Protein AF-A0A920DNP1-F1 (afdb_monomer_lite)

Structure (mmCIF, N/CA/C/O backbone):
data_AF-A0A920DNP1-F1
#
_entry.id   AF-A0A920DNP1-F1
#
loop_
_atom_site.group_PDB
_atom_site.id
_atom_site.type_symbol
_atom_site.label_atom_id
_atom_site.label_alt_id
_atom_site.label_comp_id
_atom_site.label_asym_id
_atom_site.label_entity_id
_atom_site.label_seq_id
_atom_site.pdbx_PDB_ins_code
_atom_site.Cartn_x
_atom_site.Cartn_y
_atom_site.Cartn_z
_atom_site.occupancy
_atom_site.B_iso_or_equiv
_atom_site.auth_seq_id
_atom_site.auth_comp_id
_atom_site.auth_asym_id
_atom_site.auth_atom_id
_atom_site.pdbx_PDB_model_num
ATOM 1 N N . MET A 1 1 ? -14.372 20.370 19.375 1.00 43.75 1 MET A N 1
ATOM 2 C CA . MET A 1 1 ? -13.941 18.984 19.140 1.00 43.75 1 MET A CA 1
ATOM 3 C C . MET A 1 1 ? -15.135 18.283 18.531 1.00 43.75 1 MET A C 1
ATOM 5 O O . MET A 1 1 ? -16.112 18.056 19.230 1.00 43.75 1 MET A O 1
ATOM 9 N N . ILE A 1 2 ? -15.150 18.178 17.205 1.00 47.72 2 ILE A N 1
ATOM 10 C CA . ILE A 1 2 ? -16.248 17.567 16.456 1.00 47.72 2 ILE A CA 1
ATOM 11 C C . ILE A 1 2 ? -15.846 16.115 16.215 1.00 47.72 2 ILE A C 1
ATOM 13 O O . ILE A 1 2 ? -15.048 15.843 15.334 1.00 47.72 2 ILE A O 1
ATOM 17 N N . MET A 1 3 ? -16.321 15.225 17.086 1.00 56.03 3 MET A N 1
ATOM 18 C CA . MET A 1 3 ? -16.212 13.779 16.899 1.00 56.03 3 MET A CA 1
ATOM 19 C C . MET A 1 3 ? -17.040 13.444 15.655 1.00 56.03 3 MET A C 1
ATOM 21 O O . MET A 1 3 ? -18.254 13.665 15.654 1.00 56.03 3 MET A O 1
ATOM 25 N N . THR A 1 4 ? -16.404 13.040 14.563 1.00 56.00 4 THR A N 1
ATOM 26 C CA . THR A 1 4 ? -17.106 12.535 13.383 1.00 56.00 4 THR A CA 1
ATOM 27 C C . THR A 1 4 ? -17.732 11.202 13.760 1.00 56.00 4 THR A C 1
ATOM 29 O O . THR A 1 4 ? -17.035 10.232 14.009 1.00 56.00 4 THR A O 1
ATOM 32 N N . VAL A 1 5 ? -19.055 11.190 13.892 1.00 57.81 5 VAL A N 1
ATOM 33 C CA . VAL A 1 5 ? -19.833 10.013 14.280 1.00 57.81 5 VAL A CA 1
ATOM 34 C C . VAL A 1 5 ? -19.925 9.098 13.060 1.00 57.81 5 VAL A C 1
ATOM 36 O O . VAL A 1 5 ? -20.767 9.329 12.189 1.00 57.81 5 VAL A O 1
ATOM 39 N N . VAL A 1 6 ? -19.061 8.084 12.978 1.00 67.25 6 VAL A N 1
ATOM 40 C CA . VAL A 1 6 ? -19.400 6.875 12.220 1.00 67.25 6 VAL A CA 1
ATOM 41 C C . VAL A 1 6 ? -20.698 6.348 12.838 1.00 67.25 6 VAL A C 1
ATOM 43 O O . VAL A 1 6 ? -20.890 6.397 14.054 1.00 67.25 6 VAL A O 1
ATOM 46 N N . LEU A 1 7 ? -21.675 5.984 12.007 1.00 71.38 7 LEU A N 1
ATOM 47 C CA . LEU A 1 7 ? -22.910 5.394 12.522 1.00 71.38 7 LEU A CA 1
ATOM 48 C C . LEU A 1 7 ? -22.538 4.138 13.317 1.00 71.38 7 LEU A C 1
ATOM 50 O O . LEU A 1 7 ? -21.845 3.295 12.773 1.00 71.38 7 LEU A O 1
ATOM 54 N N . ASP A 1 8 ? -23.057 3.994 14.538 1.00 65.00 8 ASP A N 1
ATOM 55 C CA . ASP A 1 8 ? -22.813 2.867 15.468 1.00 65.00 8 ASP A CA 1
ATOM 56 C C . ASP A 1 8 ? -22.979 1.472 14.822 1.00 65.00 8 ASP A C 1
ATOM 58 O O . ASP A 1 8 ? -22.425 0.480 15.265 1.00 65.00 8 ASP A O 1
ATOM 62 N N . THR A 1 9 ? -23.730 1.370 13.723 1.00 71.50 9 THR A N 1
ATOM 63 C CA . THR A 1 9 ? -23.881 0.115 12.968 1.00 71.50 9 THR A CA 1
ATOM 64 C C . THR A 1 9 ? -22.687 -0.251 12.082 1.00 71.50 9 THR A C 1
ATOM 66 O O . THR A 1 9 ? -22.649 -1.370 11.581 1.00 71.50 9 THR A O 1
ATOM 69 N N . ASN A 1 10 ? -21.780 0.692 11.837 1.00 78.69 10 ASN A N 1
ATOM 70 C CA . ASN A 1 10 ? -20.598 0.570 10.983 1.00 78.69 10 ASN A CA 1
ATOM 71 C C . ASN A 1 10 ? -19.303 0.855 11.759 1.00 78.69 10 ASN A C 1
ATOM 73 O O . ASN A 1 10 ? -18.242 0.894 11.153 1.00 78.69 10 ASN A O 1
ATOM 77 N N . ASP A 1 11 ? -19.413 1.123 13.057 1.00 83.94 11 ASP A N 1
ATOM 78 C CA . ASP A 1 11 ? -18.288 1.308 13.959 1.00 83.94 11 ASP A CA 1
ATOM 79 C C . ASP A 1 11 ? -17.911 -0.072 14.509 1.00 83.94 11 ASP A C 1
ATOM 81 O O . ASP A 1 11 ? -18.714 -0.702 15.207 1.00 83.94 11 ASP A O 1
ATOM 85 N N . LEU A 1 12 ? -16.735 -0.579 14.134 1.00 88.31 12 LEU A N 1
ATOM 86 C CA . LEU A 1 12 ? -16.249 -1.875 14.616 1.00 88.31 12 LEU A CA 1
ATOM 87 C C . LEU A 1 12 ? -15.796 -1.807 16.085 1.00 88.31 12 LEU A C 1
ATOM 89 O O . LEU A 1 12 ? -15.792 -2.831 16.773 1.00 88.31 12 LEU A O 1
ATOM 93 N N . PHE A 1 13 ? -15.560 -0.598 16.612 1.00 88.38 13 PHE A N 1
ATOM 94 C CA . PHE A 1 13 ? -15.131 -0.337 17.985 1.00 88.38 13 PHE A CA 1
ATOM 95 C C . PHE A 1 13 ? -16.043 0.680 18.693 1.00 88.38 13 PHE A C 1
ATOM 97 O O . PHE A 1 13 ? -15.577 1.686 19.222 1.00 88.38 13 PHE A O 1
ATOM 104 N N . PRO A 1 14 ? -17.342 0.382 18.885 1.00 88.50 14 PRO A N 1
ATOM 105 C CA . PRO A 1 14 ? -18.323 1.339 19.418 1.00 88.50 14 PRO A CA 1
ATOM 106 C C . PRO A 1 14 ? -18.066 1.790 20.870 1.00 88.50 14 PRO A C 1
ATOM 108 O O . PRO A 1 14 ? -18.758 2.662 21.407 1.00 88.50 14 PRO A O 1
ATOM 111 N N 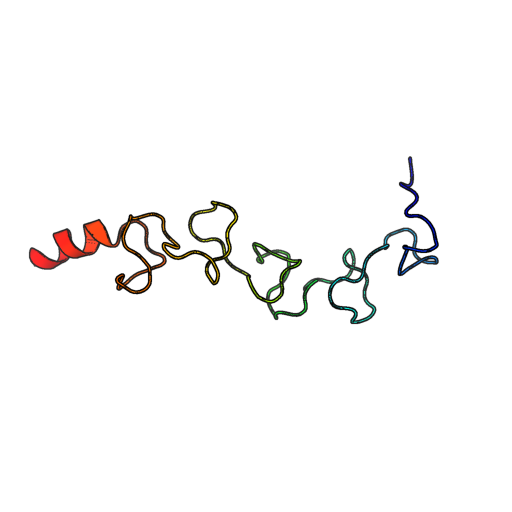. PHE A 1 15 ? -17.095 1.173 21.552 1.00 87.94 15 PHE A N 1
ATOM 112 C CA . PHE A 1 15 ? -16.661 1.538 22.901 1.00 87.94 15 PHE A CA 1
ATOM 113 C C . PHE A 1 15 ? -15.288 2.213 22.952 1.00 87.94 15 PHE A C 1
ATOM 115 O O . PHE A 1 15 ? -14.898 2.653 24.039 1.00 87.94 15 PHE A O 1
ATOM 122 N N . ASP A 1 16 ? -14.588 2.322 21.825 1.00 87.44 16 ASP A N 1
ATOM 123 C CA . ASP A 1 16 ? -13.345 3.066 21.703 1.00 87.44 16 ASP A CA 1
ATOM 124 C C . ASP A 1 16 ? -13.538 4.247 20.753 1.00 87.44 16 ASP A C 1
ATOM 126 O O . ASP A 1 16 ? -13.719 4.100 19.557 1.00 87.44 16 ASP A O 1
ATOM 130 N N . ALA A 1 17 ? -13.504 5.459 21.299 1.00 89.19 17 ALA A N 1
ATOM 131 C CA . ALA A 1 17 ? -13.732 6.656 20.501 1.00 89.19 17 ALA A CA 1
ATOM 132 C C . ALA A 1 17 ? -12.543 7.032 19.598 1.00 89.19 17 ALA A C 1
ATOM 134 O O . ALA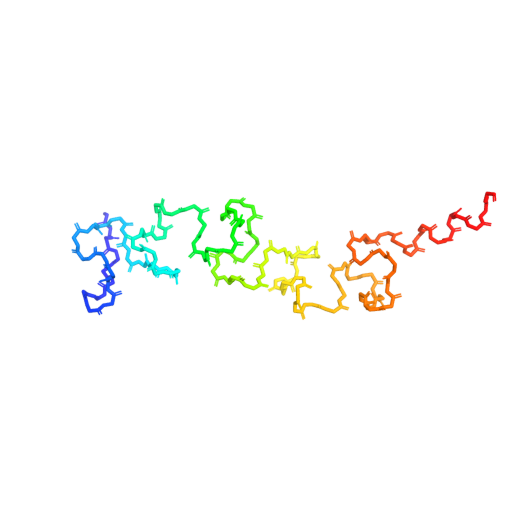 A 1 17 ? -12.663 8.013 18.858 1.00 89.19 17 ALA A O 1
ATOM 135 N N . THR A 1 18 ? -11.394 6.356 19.720 1.00 91.12 18 THR A N 1
ATOM 136 C CA . THR A 1 18 ? -10.247 6.572 18.828 1.00 91.12 18 THR A CA 1
ATOM 137 C C . THR A 1 18 ? -10.213 5.617 17.652 1.00 91.12 18 THR A C 1
ATOM 139 O O . THR A 1 18 ? -9.426 5.874 16.758 1.00 91.12 18 THR A O 1
ATOM 142 N N . GLU A 1 19 ? -11.073 4.599 17.623 1.00 92.94 19 GLU A N 1
ATOM 143 C CA . GLU A 1 19 ? -11.112 3.591 16.566 1.00 92.94 19 GLU A CA 1
ATOM 144 C C . GLU A 1 19 ? -12.477 3.552 15.883 1.00 92.94 19 GLU A C 1
ATOM 146 O O . GLU A 1 19 ? -13.486 3.979 16.442 1.00 92.94 19 GLU A O 1
ATOM 151 N N . SER A 1 20 ? -12.507 3.046 14.652 1.00 91.94 20 SER A N 1
ATOM 152 C CA . SER A 1 20 ? -13.769 2.785 13.946 1.00 91.94 20 SER A CA 1
ATOM 153 C C . SER A 1 20 ? -13.700 1.672 12.901 1.00 91.94 20 SER A C 1
ATOM 155 O O . SER A 1 20 ? -14.750 1.161 12.506 1.00 91.94 20 SER A O 1
ATOM 157 N N . SER A 1 21 ? -12.493 1.322 12.460 1.00 93.75 21 SER A N 1
ATOM 158 C CA . SER A 1 21 ? -12.187 0.401 11.362 1.00 93.75 21 SER A CA 1
ATOM 159 C C . SER A 1 21 ? -11.146 -0.626 11.823 1.00 93.75 21 SER A C 1
ATOM 161 O O . SER A 1 21 ? -10.432 -0.335 12.779 1.00 93.75 21 SER A O 1
ATOM 163 N N . ASP A 1 22 ? -11.162 -1.798 11.190 1.00 95.50 22 ASP A N 1
ATOM 164 C CA . ASP A 1 22 ? -10.325 -2.993 11.417 1.00 95.50 22 ASP A CA 1
ATOM 165 C C . ASP A 1 22 ? -10.207 -3.651 10.032 1.00 95.50 22 ASP A C 1
ATOM 167 O O . ASP A 1 22 ? -11.146 -4.338 9.595 1.00 95.50 22 ASP A O 1
ATOM 171 N N . PHE A 1 23 ? -9.209 -3.240 9.249 1.00 96.44 23 PHE A N 1
ATOM 172 C CA . PHE A 1 23 ? -9.138 -3.551 7.822 1.00 96.44 23 PHE A CA 1
ATOM 173 C C . PHE A 1 23 ? -8.824 -5.033 7.566 1.00 96.44 23 PHE A C 1
ATOM 175 O O . PHE A 1 23 ? -9.504 -5.660 6.739 1.00 96.44 23 PHE A O 1
ATOM 182 N N . ASP A 1 24 ? -7.890 -5.616 8.312 1.00 96.75 24 ASP A N 1
ATOM 183 C CA . ASP A 1 24 ? -7.521 -7.032 8.236 1.00 96.75 24 ASP A CA 1
ATOM 184 C C . ASP A 1 24 ? -8.439 -7.966 9.060 1.00 96.75 24 ASP A C 1
ATOM 186 O O . ASP A 1 24 ? -8.583 -9.161 8.754 1.00 96.75 24 ASP A O 1
ATOM 190 N N . GLY A 1 25 ? -9.166 -7.428 10.042 1.00 96.56 25 GLY A N 1
ATOM 191 C CA . GLY A 1 25 ? -10.085 -8.176 10.890 1.00 96.56 25 GLY A CA 1
ATOM 192 C C . GLY A 1 25 ? -9.406 -8.936 12.031 1.00 96.56 25 GLY A C 1
ATOM 193 O O . GLY A 1 25 ? -9.984 -9.933 12.504 1.00 96.56 25 GLY A O 1
ATOM 194 N N . ASP A 1 26 ? -8.205 -8.539 12.456 1.00 96.12 26 ASP A N 1
ATOM 195 C CA . ASP A 1 26 ? -7.461 -9.189 13.541 1.00 96.12 26 ASP A CA 1
ATOM 196 C C . ASP A 1 26 ? -7.993 -8.809 14.947 1.00 96.12 26 ASP A C 1
ATOM 198 O O . ASP A 1 26 ? -7.802 -9.543 15.936 1.00 96.12 26 ASP A O 1
ATOM 202 N N . GLY A 1 27 ? -8.785 -7.732 15.016 1.00 95.12 27 GLY A N 1
ATOM 203 C CA . GLY A 1 27 ? -9.424 -7.204 16.219 1.00 95.12 27 GLY A CA 1
ATOM 204 C C . GLY A 1 27 ? -8.668 -6.066 16.914 1.00 95.12 27 GLY A C 1
ATOM 205 O O . GLY A 1 27 ? -9.090 -5.652 18.007 1.00 95.12 27 GLY A O 1
ATOM 206 N N . ILE A 1 28 ? -7.579 -5.578 16.330 1.00 95.81 28 ILE A N 1
ATOM 207 C CA . ILE A 1 28 ? -6.929 -4.297 16.597 1.00 95.81 28 ILE A CA 1
ATOM 208 C C . ILE A 1 28 ? -7.539 -3.273 15.620 1.00 95.81 28 ILE A C 1
ATOM 210 O O . ILE A 1 28 ? -7.983 -3.612 14.537 1.00 95.81 28 ILE A O 1
ATOM 214 N N . GLY A 1 29 ? -7.737 -2.030 16.062 1.00 96.75 29 GLY A N 1
ATOM 215 C CA . GLY A 1 29 ? -8.296 -1.000 15.177 1.00 96.75 29 GLY A CA 1
ATOM 216 C C . GLY A 1 29 ? -7.193 -0.301 14.395 1.00 96.75 29 GLY A C 1
ATOM 217 O O . GLY A 1 29 ? -6.128 -0.087 14.973 1.00 96.75 29 GLY A O 1
ATOM 218 N N . ASP A 1 30 ? -7.476 0.130 13.163 1.00 97.31 30 ASP A N 1
ATOM 219 C CA . ASP A 1 30 ? -6.480 0.687 12.230 1.00 97.31 30 ASP A CA 1
ATOM 220 C C . ASP A 1 30 ? -5.633 1.849 12.818 1.00 97.31 30 ASP A C 1
ATOM 222 O O . ASP A 1 30 ? -4.507 2.101 12.412 1.00 97.31 30 ASP A O 1
ATOM 226 N N . ASN A 1 31 ? -6.120 2.629 13.806 1.00 95.81 31 ASN A N 1
ATOM 227 C CA . ASN A 1 31 ? -5.270 3.692 14.391 1.00 95.81 31 ASN A CA 1
ATOM 228 C C . ASN A 1 31 ? -4.250 3.163 15.416 1.00 95.81 31 ASN A C 1
ATOM 230 O O . ASN A 1 31 ? -3.349 3.910 15.827 1.00 95.81 31 ASN A O 1
ATOM 234 N N . ALA A 1 32 ? -4.431 1.934 15.895 1.00 96.94 32 ALA A N 1
ATOM 235 C CA . ALA A 1 32 ? -3.574 1.252 16.854 1.00 96.94 32 ALA A CA 1
ATOM 236 C C . ALA A 1 32 ? -2.791 0.089 16.237 1.00 96.94 32 ALA A C 1
ATOM 238 O O . ALA A 1 32 ? -1.775 -0.299 16.832 1.00 96.94 32 ALA A O 1
ATOM 239 N N . ASP A 1 33 ? -3.253 -0.448 15.110 1.00 98.19 33 ASP A N 1
ATOM 240 C CA . ASP A 1 33 ? -2.488 -1.382 14.302 1.00 98.19 33 ASP A CA 1
ATOM 241 C C . ASP A 1 33 ? -1.295 -0.677 13.641 1.00 98.19 33 ASP A C 1
ATOM 243 O O . ASP A 1 33 ? -1.170 0.550 13.651 1.00 98.19 33 ASP A O 1
ATOM 247 N N . THR A 1 34 ? -0.318 -1.465 13.222 1.00 98.44 34 THR A N 1
ATOM 248 C CA . THR A 1 34 ? 0.883 -0.992 12.533 1.00 98.44 34 THR A CA 1
ATOM 249 C C . THR A 1 34 ? 1.094 -1.663 11.180 1.00 98.44 34 THR A C 1
ATOM 251 O O . THR A 1 34 ? 2.141 -1.412 10.577 1.00 98.44 34 THR A O 1
ATOM 254 N N . ASP A 1 35 ? 0.190 -2.564 10.804 1.00 98.56 35 ASP A N 1
ATOM 255 C CA . ASP A 1 35 ? 0.163 -3.389 9.595 1.00 98.56 35 ASP A CA 1
ATOM 256 C C . ASP A 1 35 ? -1.320 -3.646 9.267 1.00 98.56 35 ASP A C 1
ATOM 258 O O . ASP A 1 35 ? -1.850 -4.724 9.512 1.00 98.56 35 ASP A O 1
ATOM 262 N N . ASP A 1 36 ? -2.011 -2.589 8.837 1.00 98.62 36 ASP A N 1
ATOM 263 C CA . ASP A 1 36 ? -3.475 -2.505 8.726 1.00 98.62 36 ASP A CA 1
ATOM 264 C C . ASP A 1 36 ? -4.079 -3.575 7.789 1.00 98.62 36 ASP A C 1
ATOM 266 O O . ASP A 1 36 ? -5.272 -3.872 7.881 1.00 98.62 36 ASP A O 1
ATOM 270 N N . ASP A 1 37 ? -3.293 -4.166 6.885 1.00 98.56 37 ASP A N 1
ATOM 271 C CA . ASP A 1 37 ? -3.724 -5.199 5.940 1.00 98.56 37 ASP A CA 1
ATOM 272 C C . ASP A 1 37 ? -3.043 -6.570 6.095 1.00 98.56 37 ASP A C 1
ATOM 274 O O . ASP A 1 37 ? -3.367 -7.503 5.344 1.00 98.56 37 ASP A O 1
ATOM 278 N N . ASP A 1 38 ? -2.216 -6.730 7.131 1.00 98.25 38 ASP A N 1
ATOM 279 C CA . ASP A 1 38 ? -1.592 -7.985 7.569 1.00 98.25 38 ASP A CA 1
ATOM 280 C C . ASP A 1 38 ? -0.749 -8.655 6.455 1.00 98.25 38 ASP A C 1
ATOM 282 O O . ASP A 1 38 ? -0.639 -9.892 6.356 1.00 98.25 38 ASP A O 1
ATOM 286 N N . ASP A 1 39 ? -0.154 -7.841 5.575 1.00 98.25 39 ASP A N 1
ATOM 287 C CA . ASP A 1 39 ? 0.716 -8.274 4.474 1.00 98.25 39 ASP A CA 1
ATOM 288 C C . ASP A 1 39 ? 2.177 -8.493 4.934 1.00 98.25 39 ASP A C 1
ATOM 290 O O . ASP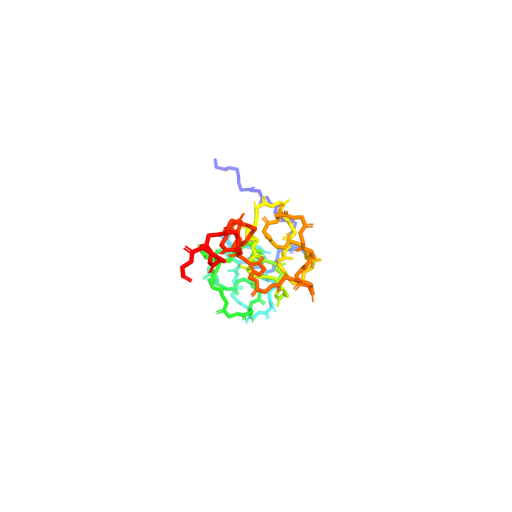 A 1 39 ? 2.963 -9.218 4.296 1.00 98.25 39 ASP A O 1
ATOM 294 N N . GLY A 1 40 ? 2.514 -7.968 6.119 1.00 98.06 40 GLY A N 1
ATOM 295 C CA . GLY A 1 40 ? 3.813 -8.071 6.771 1.00 98.06 40 GLY A CA 1
ATOM 296 C C . GLY A 1 40 ? 4.714 -6.844 6.605 1.00 98.06 40 GLY A C 1
ATOM 297 O O . GLY A 1 40 ? 5.871 -6.886 7.069 1.00 98.06 40 GLY A O 1
ATOM 298 N N . ILE A 1 41 ? 4.245 -5.787 5.944 1.00 98.50 41 ILE A N 1
ATOM 299 C CA . ILE A 1 41 ? 4.908 -4.499 5.763 1.00 98.50 41 ILE A CA 1
ATOM 300 C C . ILE A 1 41 ? 4.194 -3.449 6.623 1.00 98.50 41 ILE A C 1
ATOM 302 O O . ILE A 1 41 ? 2.995 -3.266 6.590 1.00 98.50 41 ILE A O 1
ATOM 306 N N . LEU A 1 42 ? 4.961 -2.723 7.442 1.00 98.62 42 LEU A N 1
ATOM 307 C CA . LEU A 1 42 ? 4.357 -1.744 8.352 1.00 98.62 42 LEU A CA 1
ATOM 308 C C . LEU A 1 42 ? 3.781 -0.548 7.580 1.00 98.62 42 LEU A C 1
ATOM 310 O O . LEU A 1 42 ? 4.522 0.020 6.773 1.00 98.62 42 LEU A O 1
ATOM 314 N N . ASP A 1 43 ? 2.622 -0.008 7.979 1.00 98.50 43 ASP A N 1
ATOM 315 C CA . ASP A 1 43 ? 1.947 1.128 7.304 1.00 98.50 43 ASP A CA 1
ATOM 316 C C . ASP A 1 43 ? 2.865 2.339 7.090 1.00 98.50 43 ASP A C 1
ATOM 318 O O . ASP A 1 43 ? 2.713 3.153 6.184 1.00 98.50 43 ASP A O 1
ATOM 322 N N . THR A 1 44 ? 3.851 2.507 7.976 1.00 98.31 44 THR A N 1
ATOM 323 C CA . THR A 1 44 ? 4.822 3.610 7.900 1.00 98.31 44 THR A CA 1
ATOM 324 C C . THR A 1 44 ? 5.766 3.545 6.699 1.00 98.31 44 THR A C 1
ATOM 326 O O . THR A 1 44 ? 6.438 4.540 6.405 1.00 98.31 44 THR A O 1
ATOM 329 N N . VAL A 1 45 ? 5.886 2.379 6.071 1.00 98.31 45 VAL A N 1
ATOM 330 C CA . VAL A 1 45 ? 6.724 2.116 4.897 1.00 98.31 45 VAL A CA 1
ATOM 331 C C . VAL A 1 45 ? 5.947 1.456 3.761 1.00 98.31 45 VAL A C 1
ATOM 333 O O . VAL A 1 45 ? 6.537 1.278 2.700 1.00 98.31 45 VAL A O 1
ATOM 336 N N . ASP A 1 46 ? 4.673 1.144 3.978 1.00 98.44 46 ASP A N 1
ATOM 337 C CA . ASP A 1 46 ? 3.764 0.634 2.968 1.00 98.44 46 ASP A CA 1
ATOM 338 C C . ASP A 1 46 ? 3.187 1.777 2.114 1.00 98.44 46 ASP A C 1
ATOM 340 O O . ASP A 1 46 ? 2.721 2.796 2.639 1.00 98.44 46 ASP A O 1
ATOM 344 N N . ALA A 1 47 ? 3.254 1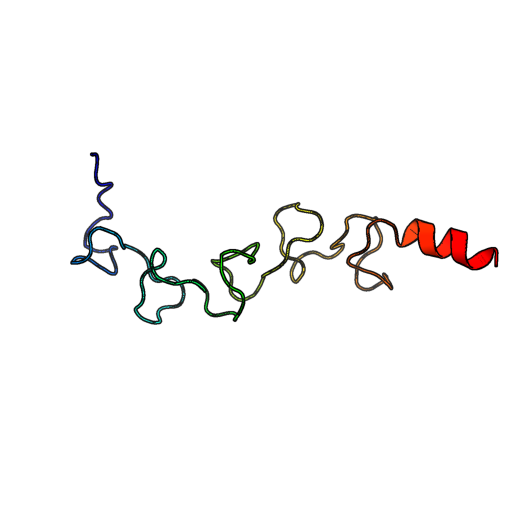.644 0.789 1.00 98.50 47 ALA A N 1
ATOM 345 C CA . ALA A 1 47 ? 2.622 2.590 -0.131 1.00 98.50 47 ALA A CA 1
ATOM 346 C C . ALA A 1 47 ? 1.087 2.426 -0.194 1.00 98.50 47 ALA A C 1
ATOM 348 O O . ALA A 1 47 ? 0.373 3.403 -0.451 1.00 98.50 47 ALA A O 1
ATOM 349 N N . PHE A 1 48 ? 0.584 1.226 0.096 1.00 98.50 48 PHE A N 1
ATOM 350 C CA . PHE A 1 48 ? -0.811 0.802 0.063 1.00 98.50 48 PHE A CA 1
ATOM 351 C C . PHE A 1 48 ? -1.206 0.061 1.356 1.00 98.50 48 PHE A C 1
ATOM 353 O O . PHE A 1 48 ? -1.622 -1.083 1.284 1.00 98.50 48 PHE A O 1
ATOM 360 N N . PRO A 1 49 ? -1.245 0.737 2.522 1.00 98.31 49 PRO A N 1
ATOM 361 C CA . PRO A 1 49 ? -1.519 0.122 3.837 1.00 98.31 49 PRO A CA 1
ATOM 362 C C . PRO A 1 49 ? -2.933 -0.476 4.013 1.00 98.31 49 PRO A C 1
ATOM 364 O O . PRO A 1 49 ? -3.360 -0.786 5.111 1.00 98.31 49 PRO A O 1
ATOM 367 N N . PHE A 1 50 ? -3.733 -0.535 2.953 1.00 97.88 50 PHE A N 1
ATOM 368 C CA . PHE A 1 50 ? -5.081 -1.099 2.957 1.00 97.88 50 PHE A CA 1
ATOM 369 C C . PHE A 1 50 ? -5.280 -1.968 1.707 1.00 97.88 50 PHE A C 1
ATOM 371 O O . PHE A 1 50 ? -6.367 -1.991 1.114 1.00 97.88 50 PHE A O 1
ATOM 378 N N . ASP A 1 51 ? -4.221 -2.608 1.229 1.00 98.38 51 ASP A N 1
ATOM 379 C CA . ASP A 1 51 ? -4.231 -3.558 0.129 1.00 98.38 51 ASP A CA 1
ATOM 380 C C . ASP A 1 51 ? -3.127 -4.593 0.335 1.00 98.38 51 ASP A C 1
ATOM 382 O O . ASP A 1 51 ? -2.033 -4.464 -0.195 1.00 98.38 51 ASP A O 1
ATOM 386 N N . ALA A 1 52 ? -3.481 -5.708 0.979 1.00 98.12 52 ALA A N 1
ATOM 387 C CA . ALA A 1 52 ? -2.556 -6.802 1.282 1.00 98.12 52 ALA A CA 1
ATOM 388 C C . ALA A 1 52 ? -1.884 -7.475 0.062 1.00 98.12 52 ALA A C 1
ATOM 390 O O . ALA A 1 52 ? -1.248 -8.530 0.179 1.00 98.12 52 ALA A O 1
ATOM 391 N N . THR A 1 53 ? -2.144 -6.982 -1.151 1.00 98.31 53 THR A N 1
ATOM 392 C CA . THR A 1 53 ? -1.513 -7.435 -2.387 1.00 98.31 53 THR A CA 1
ATOM 393 C C . THR A 1 53 ? -0.512 -6.445 -2.965 1.00 98.31 53 THR A C 1
ATOM 395 O O . THR A 1 53 ? 0.135 -6.806 -3.944 1.00 98.31 53 THR A O 1
ATOM 398 N N . GLU A 1 54 ? -0.338 -5.263 -2.380 1.00 98.38 54 GLU A N 1
ATOM 399 C CA . GLU A 1 54 ? 0.562 -4.211 -2.850 1.00 98.38 54 GLU A CA 1
ATOM 400 C C . GLU A 1 54 ? 1.267 -3.551 -1.667 1.00 98.38 54 GLU A C 1
ATOM 402 O O . GLU A 1 54 ? 0.613 -3.169 -0.716 1.00 98.38 54 GLU A O 1
ATOM 407 N N . SER A 1 55 ? 2.584 -3.347 -1.751 1.00 98.12 55 SER A N 1
ATO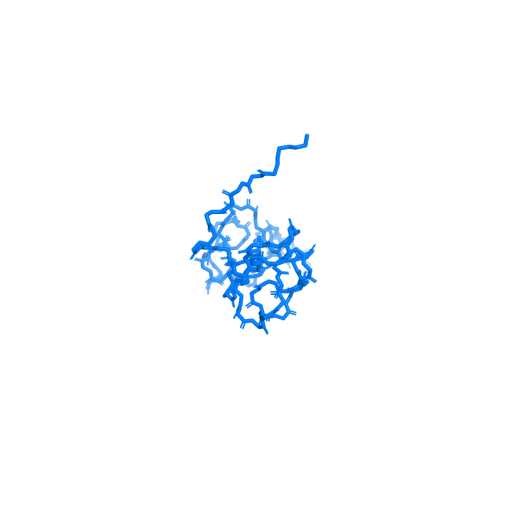M 408 C CA . SER A 1 55 ? 3.326 -2.615 -0.706 1.00 98.12 55 SER A CA 1
ATOM 409 C C . SER A 1 55 ? 4.336 -1.595 -1.235 1.00 98.12 55 SER A C 1
ATOM 411 O O . SER A 1 55 ? 4.951 -0.847 -0.467 1.00 98.12 55 SER A O 1
ATOM 413 N N . SER A 1 56 ? 4.508 -1.510 -2.557 1.00 98.12 56 SER A N 1
ATOM 414 C CA . SER A 1 56 ? 5.445 -0.595 -3.214 1.00 98.12 56 SER A CA 1
ATOM 415 C C . SER A 1 56 ? 4.834 0.073 -4.447 1.00 98.12 56 SER A C 1
ATOM 417 O O . SER A 1 56 ? 3.986 -0.513 -5.107 1.00 98.12 56 SER A O 1
ATOM 419 N N . ASP A 1 57 ? 5.247 1.321 -4.685 1.00 98.12 57 ASP A N 1
ATOM 420 C CA . ASP A 1 57 ? 4.859 2.212 -5.792 1.00 98.12 57 ASP A CA 1
ATOM 421 C C . ASP A 1 57 ? 6.139 2.950 -6.214 1.00 98.12 57 ASP A C 1
ATOM 423 O O . ASP A 1 57 ? 6.520 3.965 -5.608 1.00 98.12 57 ASP A O 1
ATOM 427 N N . PHE A 1 58 ? 6.927 2.336 -7.096 1.00 97.38 58 PHE A N 1
ATOM 428 C CA . PHE A 1 58 ? 8.300 2.768 -7.341 1.00 97.38 58 PHE A CA 1
ATOM 429 C C . PHE A 1 58 ? 8.378 4.095 -8.111 1.00 97.38 58 PHE A C 1
ATOM 431 O O . PHE A 1 58 ? 9.222 4.942 -7.774 1.00 97.38 58 PHE A O 1
ATOM 438 N N . ASP A 1 59 ? 7.501 4.317 -9.088 1.00 96.88 59 ASP A N 1
ATOM 439 C CA . ASP A 1 59 ? 7.421 5.564 -9.855 1.00 96.88 59 ASP A CA 1
ATOM 440 C C . ASP A 1 59 ? 6.518 6.634 -9.198 1.00 96.88 59 ASP A C 1
ATOM 442 O O . ASP A 1 59 ? 6.683 7.839 -9.450 1.00 96.88 59 ASP A O 1
ATOM 446 N N . GLY A 1 60 ? 5.663 6.236 -8.253 1.00 97.19 60 GLY A N 1
ATOM 447 C CA . GLY A 1 60 ? 4.789 7.125 -7.499 1.00 97.19 60 GLY A CA 1
ATOM 448 C C . GLY A 1 60 ? 3.520 7.522 -8.255 1.00 97.19 60 GLY A C 1
ATOM 449 O O . GLY A 1 60 ? 3.001 8.626 -8.005 1.00 97.19 60 GLY A O 1
ATOM 450 N N . ASP A 1 61 ? 3.054 6.713 -9.209 1.00 97.31 61 ASP A N 1
ATOM 451 C CA . ASP A 1 61 ? 1.853 6.984 -10.005 1.00 97.31 61 ASP A CA 1
ATOM 452 C C . ASP A 1 61 ? 0.539 6.599 -9.287 1.00 97.31 61 ASP A C 1
ATOM 454 O O . ASP A 1 61 ? -0.546 7.098 -9.640 1.00 97.31 61 ASP A O 1
ATOM 458 N N . GLY A 1 62 ? 0.649 5.826 -8.200 1.00 97.25 62 GLY A N 1
ATOM 459 C CA . GLY A 1 62 ? -0.451 5.355 -7.364 1.00 97.25 62 GLY A CA 1
ATOM 460 C C . GLY A 1 62 ? -1.045 4.004 -7.775 1.00 97.25 62 GLY A C 1
ATOM 461 O O . GLY A 1 62 ? -2.125 3.657 -7.279 1.00 97.25 62 GLY A O 1
ATOM 462 N N . ILE A 1 63 ? -0.398 3.268 -8.676 1.00 98.12 63 ILE A N 1
ATOM 463 C CA . ILE A 1 63 ? -0.614 1.850 -8.972 1.00 98.12 63 ILE A CA 1
ATOM 464 C C . ILE A 1 63 ? 0.518 1.072 -8.289 1.00 98.12 63 ILE A C 1
ATOM 466 O O . ILE A 1 63 ? 1.668 1.476 -8.345 1.00 98.12 63 ILE A O 1
ATOM 470 N N . GLY A 1 64 ? 0.196 -0.009 -7.575 1.00 98.31 64 GLY A N 1
ATOM 471 C CA . GLY A 1 64 ? 1.235 -0.796 -6.906 1.00 98.31 64 GLY A CA 1
ATOM 472 C C . GLY A 1 64 ? 2.049 -1.630 -7.888 1.00 98.31 64 GLY A C 1
ATOM 473 O O . GLY A 1 64 ? 1.501 -2.087 -8.892 1.00 98.31 64 GLY A O 1
ATOM 474 N N . ASP A 1 65 ? 3.324 -1.860 -7.574 1.00 98.50 65 ASP A N 1
ATOM 475 C CA . ASP A 1 65 ? 4.292 -2.564 -8.429 1.00 98.50 65 ASP A CA 1
ATOM 476 C C . ASP A 1 65 ? 3.833 -3.994 -8.824 1.00 98.50 65 ASP A C 1
ATOM 478 O O . ASP A 1 65 ? 4.288 -4.558 -9.816 1.00 98.50 65 ASP A O 1
ATOM 482 N N . ASN A 1 66 ? 2.918 -4.654 -8.088 1.00 97.75 66 ASN A N 1
ATOM 483 C CA . ASN A 1 66 ? 2.388 -5.953 -8.545 1.00 97.75 66 ASN A CA 1
ATOM 484 C C . ASN A 1 66 ? 1.312 -5.813 -9.641 1.00 97.75 66 ASN A C 1
ATOM 486 O O . ASN A 1 66 ? 1.049 -6.783 -10.371 1.00 97.75 66 ASN A O 1
ATOM 490 N N . ALA A 1 67 ? 0.663 -4.652 -9.744 1.00 98.19 67 ALA A N 1
ATOM 491 C CA . ALA A 1 67 ? -0.376 -4.329 -10.718 1.00 98.19 67 ALA A CA 1
ATOM 492 C C . ALA A 1 67 ? 0.116 -3.431 -11.862 1.00 98.19 67 ALA A C 1
ATOM 494 O O . ALA A 1 67 ? -0.486 -3.476 -12.948 1.00 98.19 67 ALA A O 1
ATOM 495 N N . ASP A 1 68 ? 1.155 -2.635 -11.628 1.00 98.25 68 ASP A N 1
ATOM 496 C CA . ASP A 1 68 ? 1.852 -1.888 -12.662 1.00 98.25 68 ASP A CA 1
ATOM 497 C C . ASP A 1 68 ? 2.631 -2.848 -13.581 1.00 98.25 68 ASP A C 1
ATOM 499 O O . ASP A 1 68 ? 2.816 -4.031 -13.299 1.00 98.25 68 ASP A O 1
ATOM 503 N N . THR A 1 69 ? 2.919 -2.395 -14.795 1.00 98.19 69 THR A N 1
ATOM 504 C CA . THR A 1 69 ? 3.617 -3.173 -15.824 1.00 98.19 69 THR A CA 1
ATOM 505 C C . THR A 1 69 ? 4.913 -2.518 -16.291 1.00 98.19 69 THR A C 1
ATOM 507 O O . THR A 1 69 ? 5.516 -3.029 -17.242 1.00 98.19 69 THR A O 1
ATOM 510 N N . ASP A 1 70 ? 5.255 -1.367 -15.716 1.00 97.25 70 ASP A N 1
ATOM 511 C CA . ASP A 1 70 ? 6.420 -0.525 -16.002 1.00 97.25 70 ASP A CA 1
ATOM 512 C C . ASP A 1 70 ? 6.775 0.238 -14.711 1.00 97.25 70 ASP A C 1
ATOM 514 O O . ASP A 1 70 ? 6.627 1.457 -14.667 1.00 97.25 70 ASP A O 1
ATOM 518 N N . ASP A 1 71 ? 7.186 -0.494 -13.665 1.00 97.94 71 ASP A N 1
ATOM 519 C CA . ASP A 1 71 ? 7.328 -0.016 -12.271 1.00 97.94 71 ASP A CA 1
ATOM 520 C C . ASP A 1 71 ? 8.193 1.253 -12.139 1.00 97.94 71 ASP A C 1
ATOM 522 O O . ASP A 1 71 ? 8.088 1.992 -11.161 1.00 97.94 71 ASP A O 1
ATOM 526 N N . ASP A 1 72 ? 9.107 1.502 -13.081 1.00 96.50 72 ASP A N 1
ATOM 527 C CA . ASP A 1 72 ? 9.971 2.679 -13.099 1.00 96.50 72 ASP A CA 1
ATOM 528 C C . ASP A 1 72 ? 9.682 3.692 -14.208 1.00 96.50 72 ASP A C 1
ATOM 530 O O . ASP A 1 72 ? 10.442 4.644 -14.363 1.00 96.50 72 ASP A O 1
ATOM 534 N N . GLU A 1 73 ? 8.592 3.557 -14.955 1.00 96.12 73 GLU A N 1
ATOM 535 C CA . GLU A 1 73 ? 8.189 4.475 -16.029 1.00 96.12 73 GLU A CA 1
ATOM 536 C C . GLU A 1 73 ? 9.330 4.814 -17.027 1.00 96.12 73 GLU A C 1
ATOM 538 O O . GLU A 1 73 ? 9.348 5.888 -17.657 1.00 96.12 73 GLU A O 1
ATOM 543 N N . ASP A 1 74 ? 10.325 3.931 -17.199 1.00 93.69 74 ASP A N 1
ATOM 544 C CA . ASP A 1 74 ? 11.414 4.143 -18.157 1.00 93.69 74 ASP A CA 1
ATOM 545 C C . ASP A 1 74 ? 10.986 3.822 -19.606 1.00 93.69 74 ASP A C 1
ATOM 547 O O . ASP A 1 74 ? 11.627 4.249 -20.585 1.00 93.69 74 ASP A O 1
ATOM 551 N N . GLY A 1 75 ? 9.821 3.184 -19.752 1.00 93.19 75 GLY A N 1
ATOM 552 C CA . GLY A 1 75 ? 9.170 2.849 -21.009 1.00 93.19 75 GLY A CA 1
ATOM 553 C C . GLY A 1 75 ? 9.481 1.440 -21.508 1.00 93.19 75 GLY A C 1
ATOM 554 O O . GLY A 1 75 ? 9.183 1.141 -22.680 1.00 93.19 75 GLY A O 1
ATOM 555 N N . ILE A 1 76 ? 10.094 0.591 -20.681 1.00 93.38 76 ILE A N 1
ATOM 556 C CA . ILE A 1 76 ? 10.329 -0.830 -20.929 1.00 93.38 76 ILE A CA 1
ATOM 557 C C . ILE A 1 76 ? 9.549 -1.640 -19.892 1.00 93.38 76 ILE A C 1
ATOM 559 O O . ILE A 1 76 ? 9.901 -1.667 -18.730 1.00 93.38 76 ILE A O 1
ATOM 563 N N . LEU A 1 77 ? 8.548 -2.399 -20.352 1.00 96.69 77 LEU A N 1
ATOM 564 C CA . LEU A 1 77 ? 7.726 -3.227 -19.462 1.00 96.69 77 LEU A CA 1
ATOM 565 C C . LEU A 1 77 ? 8.578 -4.152 -18.576 1.00 96.69 77 LEU A C 1
ATOM 567 O O . LEU A 1 77 ? 9.491 -4.788 -19.111 1.00 96.69 77 LEU A O 1
ATOM 571 N N . ASP A 1 78 ? 8.192 -4.387 -17.318 1.00 96.38 78 ASP A N 1
ATOM 572 C CA . ASP A 1 78 ? 8.977 -5.181 -16.343 1.00 96.38 78 ASP A CA 1
ATOM 573 C C . ASP A 1 78 ? 9.324 -6.576 -16.867 1.00 96.38 78 ASP A C 1
ATOM 575 O O . ASP A 1 78 ? 10.382 -7.147 -16.609 1.00 96.38 78 ASP A O 1
ATOM 579 N N . THR A 1 79 ? 8.412 -7.158 -17.654 1.00 97.25 79 THR A N 1
ATOM 580 C CA . THR A 1 79 ? 8.609 -8.482 -18.266 1.00 97.25 79 THR A CA 1
ATOM 581 C C . THR A 1 79 ? 9.750 -8.530 -19.285 1.00 97.25 79 THR A C 1
ATOM 583 O O . THR A 1 79 ? 10.294 -9.610 -19.545 1.00 97.25 79 THR A O 1
ATOM 586 N N . ASP A 1 80 ? 10.089 -7.382 -19.864 1.00 94.81 80 ASP A N 1
ATOM 587 C CA . ASP A 1 80 ? 11.153 -7.172 -20.839 1.00 94.81 80 ASP A CA 1
ATOM 588 C C . ASP A 1 80 ? 12.339 -6.374 -20.250 1.00 94.81 80 ASP A C 1
ATOM 590 O O . ASP A 1 80 ? 13.370 -6.261 -20.927 1.00 94.81 80 ASP A O 1
ATOM 594 N N . ASP A 1 81 ? 12.240 -5.887 -19.005 1.00 92.62 81 ASP A N 1
ATOM 595 C CA . ASP A 1 81 ? 13.297 -5.147 -18.322 1.00 92.62 81 ASP A CA 1
ATOM 596 C C . ASP A 1 81 ? 14.144 -6.026 -17.380 1.00 92.62 81 ASP A C 1
ATOM 598 O O . ASP A 1 81 ? 13.684 -6.883 -16.626 1.00 92.62 81 ASP A O 1
ATOM 602 N N . ALA A 1 82 ? 15.460 -5.837 -17.453 1.00 93.44 82 ALA A N 1
ATOM 603 C CA . ALA A 1 82 ? 16.417 -6.479 -16.567 1.00 93.44 82 ALA A CA 1
ATOM 604 C C . ALA A 1 82 ? 16.533 -5.777 -15.207 1.00 93.44 82 ALA A C 1
ATOM 606 O O . ALA A 1 82 ? 17.073 -6.390 -14.277 1.00 93.44 82 ALA A O 1
ATOM 607 N N . PHE A 1 83 ? 16.089 -4.521 -15.105 1.00 93.31 83 PHE A N 1
ATOM 608 C CA . PHE A 1 83 ? 16.125 -3.734 -13.877 1.00 93.31 83 PHE A CA 1
ATOM 609 C C . PHE A 1 83 ? 14.815 -2.953 -13.651 1.00 93.31 83 PHE A C 1
ATOM 611 O O . PHE A 1 83 ? 14.909 -1.739 -13.556 1.00 93.31 83 PHE A O 1
ATOM 618 N N . PRO A 1 84 ? 13.664 -3.632 -13.450 1.00 94.88 84 PRO A N 1
ATOM 619 C CA . PRO A 1 84 ? 12.329 -3.005 -13.450 1.00 94.88 84 PRO A CA 1
ATOM 620 C C . PRO A 1 84 ? 12.114 -1.842 -12.469 1.00 94.88 84 PRO A C 1
ATOM 622 O O . PRO A 1 84 ? 11.155 -1.107 -12.577 1.00 94.88 84 PRO A O 1
ATOM 625 N N . ASN A 1 85 ? 12.996 -1.673 -11.484 1.00 95.06 85 ASN A N 1
ATOM 626 C CA . ASN A 1 85 ? 12.905 -0.637 -10.457 1.00 95.06 85 ASN A CA 1
ATOM 627 C C . ASN A 1 85 ? 14.180 0.237 -10.490 1.00 95.06 85 ASN A C 1
ATOM 629 O O . ASN A 1 85 ? 14.814 0.497 -9.457 1.00 95.06 85 ASN A O 1
ATOM 633 N N . ASP A 1 86 ? 14.658 0.611 -11.679 1.00 93.25 86 ASP A N 1
ATOM 634 C CA . ASP A 1 86 ? 15.797 1.505 -11.902 1.00 93.25 86 ASP A CA 1
ATOM 635 C C . ASP A 1 86 ? 15.566 2.383 -13.137 1.00 93.25 86 ASP A C 1
ATOM 637 O O . ASP A 1 86 ? 16.072 2.088 -14.217 1.00 93.25 86 ASP A O 1
ATOM 641 N N . LEU A 1 87 ? 14.978 3.565 -12.909 1.00 88.00 87 LEU A N 1
ATOM 642 C CA . LEU A 1 87 ? 14.763 4.663 -13.875 1.00 88.00 87 LEU A CA 1
ATOM 643 C C . LEU A 1 87 ? 15.906 4.921 -14.884 1.00 88.00 87 LEU A C 1
ATOM 645 O O . LEU A 1 87 ? 15.736 5.619 -15.889 1.00 88.00 87 LEU A O 1
ATOM 649 N N . LEU A 1 88 ? 17.142 4.525 -14.559 1.00 84.06 88 LEU A N 1
ATOM 650 C CA . LEU A 1 88 ? 18.339 4.748 -15.366 1.00 84.06 88 LEU A CA 1
ATOM 651 C C . LEU A 1 88 ? 18.870 3.478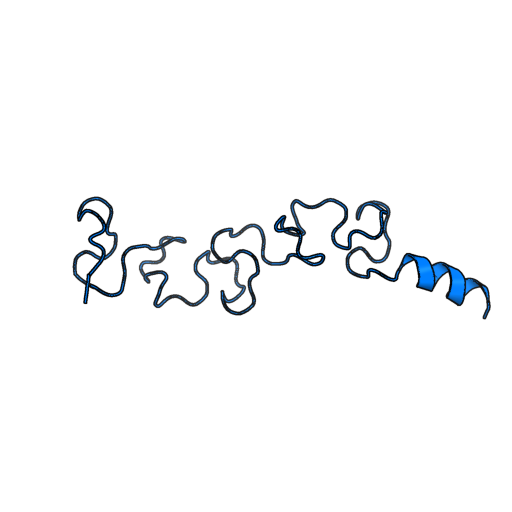 -16.050 1.00 84.06 88 LEU A C 1
ATOM 653 O O . LEU A 1 88 ? 19.973 3.529 -16.620 1.00 84.06 88 LEU A O 1
ATOM 657 N N . SER A 1 89 ? 18.125 2.372 -16.056 1.00 77.62 89 SER A N 1
ATOM 658 C CA . SER A 1 89 ? 18.489 1.105 -16.702 1.00 77.62 89 SER A CA 1
ATOM 659 C C . SER A 1 89 ? 18.864 1.326 -18.183 1.00 77.62 89 SER A C 1
ATOM 661 O O . SER A 1 89 ? 19.913 0.853 -18.662 1.00 77.62 89 SER A O 1
ATOM 663 N N . LEU A 1 90 ? 18.121 2.207 -18.871 1.00 66.00 90 LEU A N 1
ATOM 664 C CA . LEU A 1 90 ? 18.378 2.666 -20.240 1.00 66.00 90 LEU A CA 1
ATOM 665 C C . LEU A 1 90 ? 19.767 3.298 -20.423 1.00 66.00 90 LEU A C 1
ATOM 667 O O . LEU A 1 90 ? 20.404 3.142 -21.474 1.00 66.00 90 LEU A O 1
ATOM 671 N N . LEU A 1 91 ? 20.280 4.011 -19.415 1.00 65.06 91 LEU A N 1
ATOM 672 C CA . LEU A 1 91 ? 21.628 4.589 -19.440 1.00 65.06 91 LEU A CA 1
ATOM 673 C C . LEU A 1 91 ? 22.702 3.549 -19.113 1.00 65.06 91 LEU A C 1
ATOM 675 O O . LEU A 1 91 ? 23.800 3.595 -19.685 1.00 65.06 91 LEU A O 1
ATOM 679 N N . THR A 1 92 ? 22.407 2.605 -18.222 1.00 59.78 92 THR A N 1
ATOM 680 C CA . THR A 1 92 ? 23.359 1.587 -17.758 1.00 59.78 92 THR A CA 1
ATOM 681 C C . THR A 1 92 ? 23.775 0.643 -18.891 1.00 59.78 92 THR A C 1
ATOM 683 O O . THR A 1 92 ? 24.960 0.287 -18.992 1.00 59.78 92 THR A O 1
ATOM 686 N N . LEU A 1 93 ? 22.871 0.334 -19.830 1.00 57.94 93 LEU A N 1
ATOM 687 C CA . LEU A 1 93 ? 23.190 -0.427 -21.046 1.00 57.94 93 LEU A CA 1
ATOM 688 C C . LEU A 1 93 ? 24.137 0.344 -21.988 1.00 57.94 93 LEU A C 1
ATOM 690 O O . LEU A 1 93 ? 25.072 -0.229 -22.553 1.00 57.94 93 LEU A O 1
ATOM 694 N N . ILE A 1 94 ? 23.955 1.662 -22.121 1.00 58.22 94 ILE A N 1
ATOM 695 C CA . ILE A 1 94 ? 24.772 2.507 -23.007 1.00 58.22 94 ILE A CA 1
ATOM 696 C C . ILE A 1 94 ? 26.181 2.707 -22.433 1.00 58.22 94 ILE A C 1
ATOM 698 O O . ILE A 1 94 ? 27.151 2.717 -23.191 1.00 58.22 94 ILE A O 1
ATOM 702 N N . VAL A 1 95 ? 26.334 2.829 -21.111 1.00 56.28 95 VAL A N 1
ATOM 703 C CA . VAL A 1 95 ? 27.645 3.048 -20.469 1.00 56.28 95 VAL A CA 1
ATOM 704 C C . VAL A 1 95 ? 28.452 1.745 -20.344 1.00 56.28 95 VAL A C 1
ATOM 706 O O . VAL A 1 95 ? 29.681 1.774 -20.454 1.00 56.28 95 VAL A O 1
ATOM 709 N N . SER A 1 96 ? 27.791 0.591 -20.199 1.00 57.28 96 SER A N 1
ATOM 710 C CA . SER A 1 96 ? 28.454 -0.717 -20.038 1.00 57.28 96 SER A CA 1
ATOM 711 C C . SER A 1 96 ? 29.053 -1.288 -21.332 1.00 57.28 96 SER A C 1
ATOM 713 O O . SER A 1 96 ? 29.959 -2.116 -21.268 1.00 57.28 96 SER A O 1
ATOM 715 N N . VAL A 1 97 ? 28.618 -0.819 -22.508 1.00 55.38 97 VAL A N 1
ATOM 716 C CA . VAL A 1 97 ? 29.171 -1.224 -23.822 1.00 55.38 97 VAL A CA 1
ATOM 717 C C . VAL A 1 97 ? 30.498 -0.512 -24.159 1.00 55.38 97 VAL A C 1
ATOM 719 O O . VAL A 1 97 ? 31.194 -0.907 -25.093 1.00 55.38 97 VAL A O 1
ATOM 722 N N . TRP A 1 98 ? 30.912 0.493 -23.377 1.00 50.41 98 TRP A N 1
ATOM 723 C CA . TRP A 1 98 ? 32.151 1.258 -23.604 1.00 50.41 98 TRP A CA 1
ATOM 724 C C . TRP A 1 98 ? 33.258 1.023 -22.557 1.00 50.41 98 TRP A C 1
ATOM 726 O O . TRP A 1 98 ? 34.112 1.896 -22.367 1.00 50.41 98 TRP A O 1
ATOM 736 N N . ARG A 1 99 ? 33.296 -0.147 -21.903 1.00 51.94 99 ARG A N 1
ATOM 737 C CA . ARG A 1 99 ? 34.436 -0.581 -21.068 1.00 51.94 99 ARG A CA 1
ATOM 738 C C . ARG A 1 99 ? 35.137 -1.827 -21.584 1.00 51.94 99 ARG A C 1
ATOM 740 O O . ARG A 1 99 ? 34.457 -2.726 -22.113 1.00 51.94 99 ARG A O 1
#

pLDDT: mean 88.21, std 15.29, range [43.75, 98.62]

Radius of gyration: 20.05 Å; chains: 1; bounding box: 58×28×47 Å

Secondary structure (DSSP, 8-state):
-------TTS-S-TT-TT----SS-SSS-TTT-SSTT-SSS-TTT-S-TT-TT----SS-SSS-TTT-SSTT-SSS-TTT-SSTT-TTHHHHHHHHTT-

Foldseek 3Di:
DDQPDDDCVQAPCNPDSVARDQLCPPSDGPVRDQQSNPLPDGPVQAPCSNDSVARDQLCPPSDGPVRDQQSLPCPAGPVRDPCSNDNCSVVVVVVVVPD

Sequence (99 aa):
MIMTVVLDTNDLFPFDATESSDFDGDGIGDNADTDDDDDGILDTVDAFPFDATESSDFDGDGIGDNADTDDDEDGILDTDDAFPNDLLSLLTLIVSVWR